Protein AF-A0A968A7W7-F1 (afdb_monomer)

Sequence (86 aa):
QVIRGRAKIDPVVLAAPVGIIAYPNSDDPVDVEIARKTTFGADGSNLWNNSWYMDPMFLGHYPEEGLRAYGKHLPAFPQSDMDTIQ

Solvent-accessible surface area (backbone atoms only — not comparable to full-atom values): 5427 Å² total; per-residue (Å²): 113,67,65,87,73,64,51,97,57,93,75,87,86,85,86,87,79,84,83,50,80,51,74,47,89,49,91,50,70,66,36,43,51,50,18,50,47,62,27,62,29,32,72,54,87,61,87,84,41,35,28,66,70,44,28,32,60,78,70,58,41,67,42,68,55,30,55,63,52,47,43,90,76,55,76,94,74,64,78,68,54,37,73,67,62,96

Nearest PDB structures (foldseek):
  8j3m-assembly1_C  TM=7.576E-01  e=2.640E-03  uncultured bacterium
  8j5m-assembly1_C  TM=7.359E-01  e=2.640E-03  uncultured bacterium
  8j5l-assembly1_A  TM=7.512E-01  e=3.532E-03  uncultured bacterium
  5ayi-assembly1_A  TM=6.380E-01  e=3.284E-03  metagenomes

pLDDT: mean 93.6, std 3.36, range [81.75, 98.38]

Mean predicted aligned error: 3.63 Å

Structure (mmCIF, N/CA/C/O backbone):
data_AF-A0A968A7W7-F1
#
_entry.id   AF-A0A968A7W7-F1
#
loop_
_atom_site.group_PDB
_atom_site.id
_atom_site.type_symbol
_atom_site.label_atom_id
_atom_site.label_alt_id
_atom_site.label_comp_id
_atom_site.label_asym_id
_atom_site.label_entity_id
_atom_site.label_seq_id
_atom_site.pdbx_PDB_ins_code
_atom_site.Cartn_x
_atom_site.Cartn_y
_atom_site.Cartn_z
_atom_site.occupancy
_atom_site.B_iso_or_equiv
_atom_site.auth_seq_id
_atom_site.auth_comp_id
_atom_site.auth_asym_id
_atom_site.auth_atom_id
_atom_site.pdbx_PDB_model_num
ATOM 1 N N . GLN A 1 1 ? -13.897 2.073 14.653 1.00 86.00 1 GLN A N 1
ATOM 2 C CA . GLN A 1 1 ? -12.851 1.053 14.904 1.00 86.00 1 GLN A CA 1
ATOM 3 C C . GLN A 1 1 ? -13.222 0.199 16.128 1.00 86.00 1 GLN A C 1
ATOM 5 O O . GLN A 1 1 ? -13.245 0.722 17.235 1.00 86.00 1 GLN A O 1
ATOM 10 N N . VAL A 1 2 ? -13.575 -1.087 15.960 1.00 93.06 2 VAL A N 1
ATOM 11 C CA . VAL A 1 2 ? -14.102 -1.919 17.072 1.00 93.06 2 VAL A CA 1
ATOM 12 C C . VAL A 1 2 ? -13.013 -2.346 18.056 1.00 93.06 2 VAL A C 1
ATOM 14 O O . VAL A 1 2 ? -13.189 -2.156 19.253 1.00 93.06 2 VAL A O 1
ATOM 17 N N . ILE A 1 3 ? -11.891 -2.882 17.563 1.00 93.88 3 ILE A N 1
ATOM 18 C CA . ILE A 1 3 ? -10.799 -3.370 18.422 1.00 93.88 3 ILE A CA 1
ATOM 19 C C . ILE A 1 3 ? -10.234 -2.216 19.260 1.00 93.88 3 ILE A C 1
ATOM 21 O O . ILE A 1 3 ? -10.244 -2.297 20.482 1.00 93.88 3 ILE A O 1
ATOM 25 N N . ARG A 1 4 ? -9.849 -1.106 18.615 1.00 92.31 4 ARG A N 1
ATOM 26 C CA . ARG A 1 4 ? -9.300 0.085 19.289 1.00 92.31 4 ARG A CA 1
ATOM 27 C C . ARG A 1 4 ? -10.276 0.721 20.294 1.00 92.31 4 ARG A C 1
ATOM 29 O O . ARG A 1 4 ? -9.842 1.207 21.325 1.00 92.31 4 ARG A O 1
ATOM 36 N N . GLY A 1 5 ? -11.584 0.708 20.018 1.00 94.31 5 GLY A N 1
ATOM 37 C CA . GLY A 1 5 ? -12.581 1.388 20.858 1.00 94.31 5 GLY A CA 1
ATOM 38 C C . GLY A 1 5 ? -13.258 0.530 21.932 1.00 94.31 5 GLY A C 1
ATOM 39 O O . GLY A 1 5 ? -13.998 1.074 22.747 1.00 94.31 5 GLY A O 1
ATOM 40 N N . ARG A 1 6 ? -13.104 -0.803 21.904 1.00 96.44 6 ARG A N 1
ATOM 41 C CA . ARG A 1 6 ? -13.861 -1.719 22.785 1.00 96.44 6 ARG A CA 1
ATOM 42 C C . ARG A 1 6 ? -13.043 -2.849 23.409 1.00 96.44 6 ARG A C 1
ATOM 44 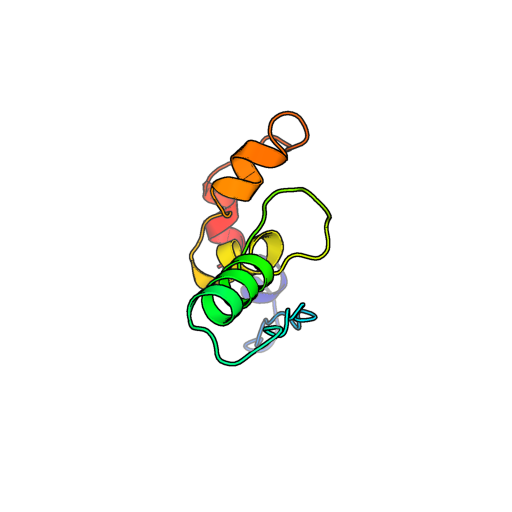O O . ARG A 1 6 ? -13.622 -3.672 24.121 1.00 96.44 6 ARG A O 1
ATOM 51 N N . ALA A 1 7 ? -11.744 -2.949 23.133 1.00 97.06 7 ALA A N 1
ATOM 52 C CA . ALA A 1 7 ? -10.903 -3.940 23.797 1.00 97.06 7 ALA A CA 1
ATOM 53 C C . ALA A 1 7 ? -10.910 -3.726 25.325 1.00 97.06 7 ALA A C 1
ATOM 55 O O . ALA A 1 7 ? -10.969 -2.601 25.809 1.00 97.06 7 ALA A O 1
ATOM 56 N N . LYS A 1 8 ? -10.873 -4.824 26.092 1.00 97.25 8 LYS A N 1
ATOM 57 C CA . LYS A 1 8 ? -10.818 -4.785 27.570 1.00 97.25 8 LYS A CA 1
ATOM 58 C C . LYS A 1 8 ? -9.439 -4.391 28.114 1.00 97.25 8 LYS A C 1
ATOM 60 O O . LYS A 1 8 ? -9.306 -4.137 29.305 1.00 97.25 8 LYS A O 1
ATOM 65 N N . ILE A 1 9 ? -8.435 -4.433 27.249 1.00 96.75 9 ILE A N 1
ATOM 66 C CA . ILE A 1 9 ? -7.045 -4.060 27.493 1.00 96.75 9 ILE A CA 1
ATOM 67 C C . ILE A 1 9 ? -6.628 -3.112 26.379 1.00 96.75 9 ILE A C 1
ATOM 69 O O . ILE A 1 9 ? -7.256 -3.136 25.319 1.00 96.75 9 ILE A O 1
ATOM 73 N N . ASP A 1 10 ? -5.549 -2.367 26.586 1.00 95.38 10 ASP A N 1
ATOM 74 C CA . ASP A 1 10 ? -4.953 -1.544 25.537 1.00 95.38 10 ASP A CA 1
ATOM 75 C C . ASP A 1 10 ? -4.402 -2.455 24.426 1.00 95.38 10 ASP A C 1
ATOM 77 O O . ASP A 1 10 ? -3.434 -3.191 24.652 1.00 95.38 10 ASP A O 1
ATOM 81 N N . PRO A 1 11 ? -5.036 -2.493 23.237 1.00 95.12 11 PRO A N 1
ATOM 82 C CA . PRO A 1 11 ? -4.650 -3.430 22.201 1.00 95.12 11 PRO A CA 1
ATOM 83 C C . PRO A 1 11 ? -3.512 -2.853 21.358 1.00 95.12 11 PRO A C 1
ATOM 85 O O . PRO A 1 11 ? -3.519 -1.678 20.993 1.00 95.12 11 PRO A O 1
ATOM 88 N N . VAL A 1 12 ? -2.589 -3.716 20.939 1.00 94.50 12 VAL A N 1
ATOM 89 C CA . VAL A 1 12 ? -1.636 -3.400 19.870 1.00 94.50 12 VAL A CA 1
ATOM 90 C C . VAL A 1 12 ? -2.208 -3.947 18.561 1.00 94.50 12 VAL A C 1
ATOM 92 O O . VAL A 1 12 ? -2.378 -5.156 18.416 1.00 94.50 12 VAL A O 1
ATOM 95 N N . VAL A 1 13 ? -2.556 -3.060 17.624 1.00 91.81 13 VAL A N 1
ATOM 96 C CA . VAL A 1 13 ? -3.170 -3.418 16.331 1.00 91.81 13 VAL A CA 1
ATOM 97 C C . VAL A 1 13 ? -2.166 -3.166 15.213 1.00 91.81 13 VAL A C 1
ATOM 99 O O . VAL A 1 13 ? -1.673 -2.051 15.072 1.00 91.81 13 VAL A O 1
ATOM 102 N N . LEU A 1 14 ? -1.852 -4.210 14.444 1.00 91.44 14 LEU A N 1
ATOM 103 C CA . LEU A 1 14 ? -0.765 -4.234 13.461 1.00 91.44 14 LEU A CA 1
ATOM 104 C C . LEU A 1 14 ? -1.195 -5.018 12.214 1.00 91.44 14 LEU A C 1
ATOM 106 O O . LEU A 1 14 ? -2.132 -5.816 12.275 1.00 91.44 14 LEU A O 1
ATOM 110 N N . ALA A 1 15 ? -0.453 -4.855 11.119 1.00 92.25 15 ALA A N 1
ATOM 111 C CA . ALA A 1 15 ? -0.513 -5.741 9.959 1.00 92.25 15 ALA A CA 1
ATOM 112 C C . ALA A 1 15 ? 0.834 -6.445 9.747 1.00 92.25 15 ALA A C 1
ATOM 114 O O . ALA A 1 15 ? 1.885 -5.899 10.076 1.00 92.25 15 ALA A O 1
ATOM 115 N N . ALA A 1 16 ? 0.790 -7.649 9.174 1.00 94.50 16 ALA A N 1
ATOM 116 C CA . ALA A 1 16 ? 1.963 -8.435 8.796 1.00 94.50 16 ALA A CA 1
ATOM 117 C C . ALA A 1 16 ? 1.943 -8.685 7.275 1.00 94.50 16 ALA A C 1
ATOM 119 O O . ALA A 1 16 ? 1.466 -9.734 6.836 1.00 94.50 16 ALA A O 1
ATOM 120 N N . PRO A 1 17 ? 2.368 -7.704 6.457 1.00 91.81 17 PRO A N 1
ATOM 121 C CA . PRO A 1 17 ? 2.354 -7.837 5.006 1.00 91.81 17 PRO A CA 1
ATOM 122 C C . PRO A 1 17 ? 3.447 -8.796 4.519 1.00 91.81 17 PRO A C 1
ATOM 124 O O . PRO A 1 17 ? 4.544 -8.855 5.076 1.00 91.81 17 PRO A O 1
ATOM 127 N N . VAL A 1 18 ? 3.160 -9.516 3.433 1.00 92.19 18 VAL A N 1
ATOM 128 C CA . VAL A 1 18 ? 4.194 -10.203 2.649 1.00 92.19 18 VAL A CA 1
ATOM 129 C C . VAL A 1 18 ? 4.856 -9.162 1.750 1.00 92.19 18 VAL A C 1
ATOM 131 O O . VAL A 1 18 ? 4.182 -8.553 0.925 1.00 92.19 18 VAL A O 1
ATOM 134 N N . GLY A 1 19 ? 6.163 -8.954 1.920 1.00 91.38 19 GLY A N 1
ATOM 135 C CA . GLY A 1 19 ? 6.934 -8.019 1.104 1.00 91.38 19 GLY A CA 1
ATOM 136 C C . GLY A 1 19 ? 7.366 -8.643 -0.220 1.00 91.38 19 GLY A C 1
ATOM 137 O O . GLY A 1 19 ? 8.031 -9.679 -0.229 1.00 91.38 19 GLY A O 1
ATOM 138 N N . ILE A 1 20 ? 7.015 -8.001 -1.332 1.00 92.94 20 ILE A N 1
ATOM 139 C CA . ILE A 1 20 ? 7.438 -8.404 -2.678 1.00 92.94 20 ILE A CA 1
ATOM 140 C C . ILE A 1 20 ? 8.688 -7.621 -3.053 1.00 92.94 20 ILE A C 1
ATOM 142 O O . ILE A 1 20 ? 8.674 -6.397 -3.028 1.00 92.94 20 ILE A O 1
ATOM 146 N N . ILE A 1 21 ? 9.783 -8.312 -3.359 1.00 93.75 21 ILE A N 1
ATOM 147 C CA . 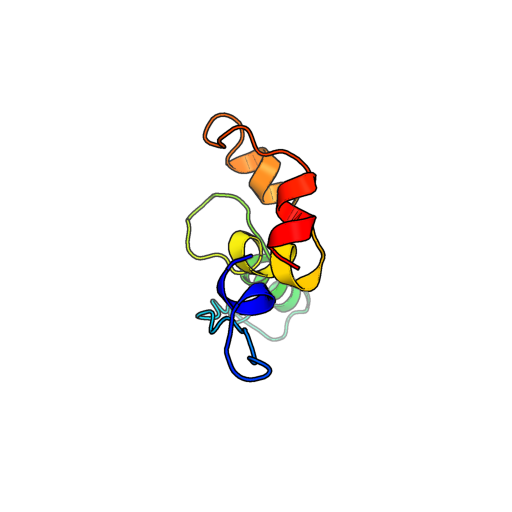ILE A 1 21 ? 11.089 -7.682 -3.578 1.00 93.75 21 ILE A CA 1
ATOM 148 C C . ILE A 1 21 ? 11.579 -8.036 -4.976 1.00 93.75 21 ILE A C 1
ATOM 150 O O . ILE A 1 21 ? 11.599 -9.207 -5.354 1.00 93.75 21 ILE A O 1
ATOM 154 N N . ALA A 1 22 ? 12.006 -7.022 -5.725 1.00 94.19 22 ALA A N 1
ATOM 155 C CA . ALA A 1 22 ? 12.791 -7.205 -6.934 1.00 94.19 22 ALA A CA 1
ATOM 156 C C . ALA A 1 22 ? 14.281 -7.062 -6.606 1.00 94.19 22 ALA A C 1
ATOM 158 O O . ALA A 1 22 ? 14.682 -6.172 -5.857 1.00 94.19 22 ALA A O 1
ATOM 159 N N . TYR A 1 23 ? 15.097 -7.932 -7.195 1.00 96.44 23 TYR A N 1
ATOM 160 C CA . TYR A 1 23 ? 16.551 -7.862 -7.098 1.00 96.44 23 TYR A CA 1
ATOM 161 C C . TYR A 1 23 ? 17.124 -7.258 -8.381 1.00 96.44 23 TYR A C 1
ATOM 163 O O . TYR A 1 23 ? 16.656 -7.613 -9.467 1.00 96.44 23 TYR A O 1
ATOM 171 N N . PRO A 1 24 ? 18.113 -6.354 -8.283 1.00 97.75 24 PRO A N 1
ATOM 172 C CA . PRO A 1 24 ? 18.771 -5.822 -9.462 1.00 97.75 24 PRO A CA 1
ATOM 173 C C . PRO A 1 24 ? 19.572 -6.922 -10.159 1.00 97.75 24 PRO A C 1
ATOM 175 O O . PRO A 1 24 ? 20.112 -7.824 -9.518 1.00 97.75 24 PRO A O 1
ATOM 178 N N . ASN A 1 25 ? 19.637 -6.850 -11.486 1.00 97.56 25 ASN A N 1
ATOM 179 C CA . ASN A 1 25 ? 20.377 -7.817 -12.292 1.00 97.56 25 ASN A CA 1
ATOM 180 C C . ASN A 1 25 ? 21.903 -7.636 -12.166 1.00 97.56 25 ASN A C 1
ATOM 182 O O . ASN A 1 25 ? 22.658 -8.593 -12.328 1.00 97.56 25 ASN A O 1
ATOM 186 N N . SER A 1 26 ? 22.357 -6.421 -11.857 1.00 98.00 26 SER A N 1
ATOM 187 C CA . SER A 1 26 ? 23.758 -6.081 -11.620 1.00 98.00 26 SER A CA 1
ATOM 188 C C . SER A 1 26 ? 23.888 -4.891 -10.660 1.00 98.00 26 SER A C 1
ATOM 190 O O . SER A 1 26 ? 22.886 -4.304 -10.253 1.00 98.00 26 SER A O 1
ATOM 192 N N . ASP A 1 27 ? 25.125 -4.514 -10.329 1.00 97.81 27 ASP A N 1
ATOM 193 C CA . ASP A 1 27 ? 25.427 -3.314 -9.535 1.00 97.81 27 ASP A CA 1
ATOM 194 C C . ASP A 1 27 ? 25.352 -2.007 -10.355 1.00 97.81 27 ASP A C 1
ATOM 196 O O . ASP A 1 27 ? 25.683 -0.934 -9.842 1.00 97.81 27 ASP A O 1
ATOM 200 N N . ASP A 1 28 ? 24.937 -2.064 -11.629 1.00 98.38 28 ASP A N 1
ATOM 201 C CA . ASP A 1 28 ? 24.678 -0.859 -12.416 1.00 98.38 28 ASP A CA 1
ATOM 202 C C . ASP A 1 28 ? 23.587 -0.010 -11.723 1.00 98.38 28 ASP A C 1
ATOM 204 O O . ASP A 1 28 ? 22.513 -0.531 -11.396 1.00 98.38 28 ASP A O 1
ATOM 208 N N . PRO A 1 29 ? 23.809 1.303 -11.508 1.00 98.31 29 PRO A N 1
ATOM 209 C CA . PRO A 1 29 ? 22.812 2.185 -10.902 1.00 98.31 29 PRO A CA 1
ATOM 210 C C . PRO A 1 29 ? 21.433 2.146 -11.577 1.00 98.31 29 PRO A C 1
ATOM 212 O O . PRO A 1 29 ? 20.418 2.359 -10.911 1.00 98.31 29 PRO A O 1
ATOM 215 N N . VAL A 1 30 ? 21.375 1.873 -12.884 1.00 98.31 30 VAL A N 1
ATOM 216 C CA . VAL A 1 30 ? 20.123 1.729 -13.636 1.00 98.31 30 VAL A CA 1
ATOM 217 C C . VAL A 1 30 ? 19.367 0.473 -13.204 1.00 98.31 30 VAL A C 1
ATOM 219 O O . VAL A 1 30 ? 18.167 0.558 -12.936 1.00 98.31 30 VAL A O 1
ATOM 222 N N . ASP A 1 31 ? 20.050 -0.666 -13.074 1.00 98.31 31 ASP A N 1
ATOM 223 C CA . ASP A 1 31 ? 19.442 -1.925 -12.624 1.00 98.31 31 ASP A CA 1
ATOM 224 C C . ASP A 1 31 ? 18.933 -1.806 -11.180 1.00 98.31 31 ASP A C 1
ATOM 226 O O . ASP A 1 31 ? 17.834 -2.274 -10.862 1.00 98.31 31 ASP A O 1
ATOM 230 N N . VAL A 1 32 ? 19.690 -1.118 -10.317 1.00 98.19 32 VAL A N 1
ATOM 231 C CA . VAL A 1 32 ? 19.288 -0.813 -8.934 1.00 98.19 32 VAL A CA 1
ATOM 232 C C . VAL A 1 32 ? 18.021 0.038 -8.898 1.00 98.19 32 VAL A C 1
ATOM 234 O O . VAL A 1 32 ? 17.083 -0.278 -8.162 1.00 98.19 32 VAL A O 1
ATOM 237 N N . GLU A 1 33 ? 17.953 1.097 -9.705 1.00 97.88 33 GLU A N 1
ATOM 238 C CA . GLU A 1 33 ? 16.782 1.973 -9.737 1.00 97.88 33 GLU A CA 1
ATOM 239 C C . GLU A 1 33 ? 15.546 1.265 -10.308 1.00 97.88 33 GLU A C 1
ATOM 241 O O . GLU A 1 33 ? 14.439 1.471 -9.807 1.00 97.88 33 GLU A O 1
ATOM 246 N N . ILE A 1 34 ? 15.712 0.394 -11.307 1.00 96.12 34 ILE A N 1
ATOM 247 C CA . ILE A 1 34 ? 14.618 -0.438 -11.828 1.00 96.12 34 ILE A CA 1
ATOM 248 C C . ILE A 1 34 ? 14.101 -1.375 -10.733 1.00 96.12 34 ILE A C 1
ATOM 250 O O . ILE A 1 34 ? 12.899 -1.400 -10.479 1.00 96.12 34 ILE A O 1
ATOM 254 N N . ALA A 1 35 ? 14.982 -2.095 -10.034 1.00 96.31 35 ALA A N 1
ATOM 255 C CA . ALA A 1 35 ? 14.582 -2.984 -8.943 1.00 96.31 35 ALA A CA 1
ATOM 256 C C . ALA A 1 35 ? 13.868 -2.226 -7.810 1.00 96.31 35 ALA A C 1
ATOM 258 O O . ALA A 1 35 ? 12.847 -2.690 -7.289 1.00 96.31 35 ALA A O 1
ATOM 259 N N . ARG A 1 36 ? 14.350 -1.023 -7.469 1.00 95.31 36 ARG A N 1
ATOM 260 C CA . ARG A 1 36 ? 13.705 -0.144 -6.488 1.00 95.31 36 ARG A CA 1
ATOM 261 C C . ARG A 1 36 ? 12.301 0.256 -6.944 1.00 95.31 36 ARG A C 1
ATOM 263 O O . ARG A 1 36 ? 11.354 0.099 -6.177 1.00 95.31 36 ARG A O 1
ATOM 270 N N . LYS A 1 37 ? 12.145 0.739 -8.180 1.00 93.88 37 LYS A N 1
ATOM 271 C CA . LYS A 1 37 ? 10.833 1.118 -8.731 1.00 93.88 37 LYS A CA 1
ATOM 272 C C . LYS A 1 37 ? 9.872 -0.064 -8.791 1.00 93.88 37 LYS A C 1
ATOM 274 O O . LYS A 1 37 ? 8.722 0.108 -8.427 1.00 93.88 37 LYS A O 1
ATOM 279 N N . THR A 1 38 ? 10.333 -1.254 -9.168 1.00 93.19 38 THR A N 1
ATOM 280 C CA . THR A 1 38 ? 9.494 -2.464 -9.179 1.00 93.19 38 THR A CA 1
ATOM 281 C C . THR A 1 38 ? 9.046 -2.857 -7.769 1.00 93.19 38 THR A C 1
ATOM 283 O O . THR A 1 38 ? 7.892 -3.215 -7.564 1.00 93.19 38 THR A O 1
ATOM 286 N N . THR A 1 39 ? 9.933 -2.752 -6.776 1.00 94.75 39 THR A N 1
ATOM 287 C CA . THR A 1 39 ? 9.625 -3.094 -5.374 1.00 94.75 39 THR A CA 1
ATOM 288 C C . THR A 1 39 ? 8.619 -2.125 -4.735 1.00 94.75 39 THR A C 1
ATOM 290 O O . THR A 1 39 ? 7.795 -2.546 -3.923 1.00 94.75 39 THR A O 1
ATOM 293 N N . PHE A 1 40 ? 8.675 -0.837 -5.087 1.00 93.62 40 PHE A N 1
ATOM 294 C CA . PHE A 1 40 ? 7.835 0.233 -4.516 1.00 93.62 40 PHE A CA 1
ATOM 295 C C . PHE A 1 40 ? 6.830 0.829 -5.518 1.00 93.62 40 PHE A C 1
ATOM 297 O O . PHE A 1 40 ? 6.354 1.947 -5.335 1.00 93.62 40 PHE A O 1
ATOM 304 N N . GLY A 1 41 ? 6.559 0.120 -6.610 1.00 92.75 41 GLY A N 1
ATOM 305 C CA . GLY A 1 41 ? 5.624 0.536 -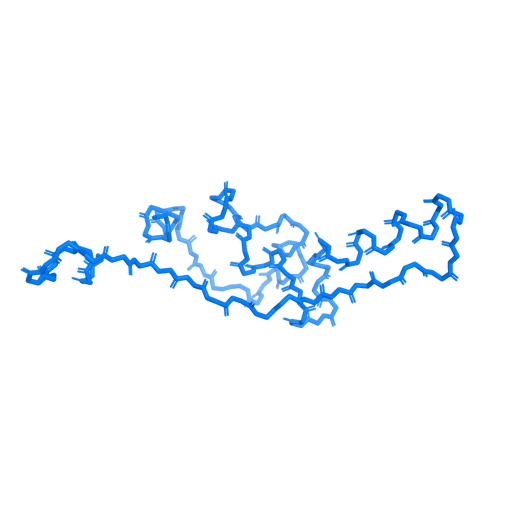7.651 1.00 92.75 41 GLY A CA 1
ATOM 306 C C . GLY A 1 41 ? 4.243 -0.063 -7.430 1.00 92.75 41 GLY A C 1
ATOM 307 O O . GLY A 1 41 ? 4.085 -1.053 -6.715 1.00 92.75 41 GLY A O 1
ATOM 308 N N . ALA A 1 42 ? 3.237 0.525 -8.068 1.00 92.75 42 ALA A N 1
ATOM 309 C CA . ALA A 1 42 ? 1.884 -0.020 -8.114 1.00 92.75 42 ALA A CA 1
ATOM 310 C C . ALA A 1 42 ? 1.262 0.267 -9.487 1.00 92.75 42 ALA A C 1
ATOM 312 O O . ALA A 1 42 ? 0.180 0.835 -9.583 1.00 92.75 42 ALA A O 1
ATOM 313 N N . ASP A 1 43 ? 1.955 -0.136 -10.552 1.00 86.25 43 ASP A N 1
ATOM 314 C CA . ASP A 1 43 ? 1.600 0.116 -11.959 1.00 86.25 43 ASP A CA 1
ATOM 315 C C . ASP A 1 43 ? 0.321 -0.591 -12.446 1.00 86.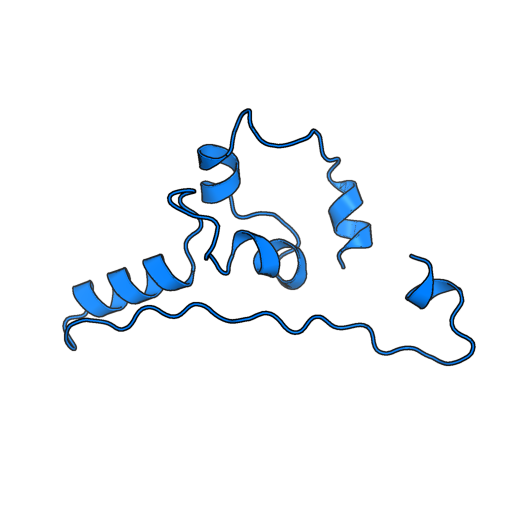25 43 ASP A C 1
ATOM 317 O O . ASP A 1 43 ? -0.101 -0.422 -13.590 1.00 86.25 43 ASP A O 1
ATOM 321 N N . GLY A 1 44 ? -0.308 -1.391 -11.581 1.00 84.25 44 GLY A N 1
ATOM 322 C CA . GLY A 1 44 ? -1.508 -2.166 -11.881 1.00 84.25 44 GLY A CA 1
ATOM 323 C C . GLY A 1 44 ? -1.273 -3.342 -12.829 1.00 84.25 44 GLY A C 1
ATOM 324 O O . GLY A 1 44 ? -2.244 -3.963 -13.260 1.00 84.25 44 GLY A O 1
ATOM 325 N N . SER A 1 45 ? -0.016 -3.693 -13.129 1.00 82.88 45 SER A N 1
ATOM 326 C CA . SER A 1 45 ? 0.321 -4.885 -13.919 1.00 82.88 45 SER A CA 1
ATOM 327 C C . SER A 1 45 ? -0.124 -6.178 -13.229 1.00 82.88 45 SER A C 1
ATOM 329 O O . SER A 1 45 ? -0.449 -7.164 -13.893 1.00 82.88 45 SER A O 1
ATOM 331 N N . ASN A 1 46 ? -0.149 -6.181 -11.892 1.00 84.62 46 ASN A N 1
ATOM 332 C CA . ASN A 1 46 ? -0.615 -7.279 -11.056 1.00 84.62 46 ASN A CA 1
ATOM 333 C C . ASN A 1 46 ? -0.937 -6.801 -9.620 1.00 84.62 46 ASN A C 1
ATOM 335 O O . ASN A 1 46 ? -0.654 -5.668 -9.231 1.00 84.62 46 ASN A O 1
ATOM 339 N N . LEU A 1 47 ? -1.517 -7.696 -8.813 1.00 86.81 47 LEU A N 1
ATOM 340 C CA . LEU A 1 47 ? -1.867 -7.437 -7.407 1.00 86.81 47 LEU A CA 1
ATOM 341 C C . LEU A 1 47 ? -0.711 -7.699 -6.418 1.00 86.81 47 LEU A C 1
ATOM 343 O O . LEU A 1 47 ? -0.864 -7.467 -5.224 1.00 86.81 47 LEU A O 1
ATOM 347 N N . TRP A 1 48 ? 0.438 -8.182 -6.891 1.00 89.88 48 TRP A N 1
ATOM 348 C CA . TRP A 1 48 ? 1.642 -8.455 -6.101 1.00 89.88 48 TRP A CA 1
ATOM 349 C C . TRP A 1 48 ? 2.514 -7.204 -5.990 1.00 89.88 48 TRP A C 1
ATOM 351 O O . TRP A 1 48 ? 3.651 -7.171 -6.456 1.00 89.88 48 TRP A O 1
ATOM 361 N N . ASN A 1 49 ? 1.974 -6.159 -5.374 1.00 92.56 49 ASN A N 1
ATOM 362 C CA . ASN A 1 49 ? 2.688 -4.909 -5.170 1.00 92.56 49 ASN A CA 1
ATOM 363 C C . ASN A 1 49 ? 2.570 -4.449 -3.714 1.00 92.56 49 ASN A C 1
ATOM 365 O O . ASN A 1 49 ? 1.573 -4.690 -3.042 1.00 92.56 49 ASN A O 1
ATOM 369 N N . ASN A 1 50 ? 3.620 -3.805 -3.223 1.00 95.00 50 ASN A N 1
ATOM 370 C CA . ASN A 1 50 ? 3.735 -3.394 -1.828 1.00 95.00 50 ASN A CA 1
ATOM 371 C C . ASN A 1 50 ? 2.930 -2.123 -1.539 1.00 95.00 50 ASN A C 1
ATOM 373 O O . ASN A 1 50 ? 2.183 -2.047 -0.560 1.00 95.00 50 ASN A O 1
ATOM 377 N N . SER A 1 51 ? 3.083 -1.129 -2.413 1.00 95.44 51 SER A N 1
ATOM 378 C CA . SER A 1 51 ? 2.602 0.231 -2.190 1.00 95.44 51 SER A CA 1
ATOM 379 C C . SER A 1 51 ? 1.085 0.333 -2.111 1.00 95.44 51 SER A C 1
ATOM 381 O O . SER A 1 51 ? 0.574 1.094 -1.295 1.00 95.44 51 SER A O 1
ATOM 383 N N . TRP A 1 52 ? 0.329 -0.476 -2.863 1.00 94.75 52 TRP A N 1
ATOM 384 C CA . TRP A 1 52 ? -1.136 -0.432 -2.793 1.00 94.75 52 TRP A CA 1
ATOM 385 C C . TRP A 1 52 ? -1.688 -0.751 -1.400 1.00 94.75 52 TRP A C 1
ATOM 387 O O . TRP A 1 52 ? -2.695 -0.175 -0.988 1.00 94.75 52 TRP A O 1
ATOM 397 N N . TYR A 1 53 ? -1.026 -1.652 -0.671 1.00 93.88 53 TYR A N 1
ATOM 398 C CA . TYR A 1 53 ? -1.468 -2.093 0.651 1.00 93.88 53 TYR A CA 1
ATOM 399 C C . TYR A 1 53 ? -0.794 -1.327 1.789 1.00 93.88 53 TYR A C 1
ATOM 401 O O . TYR A 1 53 ? -1.412 -1.126 2.832 1.00 93.88 53 TYR A O 1
ATOM 409 N N . MET A 1 54 ? 0.461 -0.912 1.607 1.00 95.25 54 MET A N 1
ATOM 410 C CA . MET A 1 54 ? 1.260 -0.310 2.673 1.00 95.25 54 MET A CA 1
ATOM 411 C C . MET A 1 54 ? 1.224 1.222 2.677 1.00 95.25 54 MET A C 1
ATOM 413 O O . MET A 1 54 ? 1.207 1.806 3.759 1.00 95.25 54 MET A O 1
ATOM 417 N N . ASP A 1 55 ? 1.146 1.894 1.526 1.00 95.62 55 ASP A N 1
ATOM 418 C CA . ASP A 1 55 ? 1.154 3.364 1.486 1.00 95.62 55 ASP A CA 1
ATOM 419 C C . ASP A 1 55 ? -0.030 3.985 2.253 1.00 95.62 55 ASP A C 1
ATOM 421 O O . ASP A 1 55 ? 0.201 4.921 3.017 1.00 95.62 55 ASP A O 1
ATOM 425 N N . PRO A 1 56 ? -1.270 3.453 2.204 1.00 95.31 56 PRO A N 1
ATOM 426 C CA . PRO A 1 56 ? -2.353 3.971 3.044 1.00 95.31 56 PRO A CA 1
ATOM 427 C C . PRO A 1 56 ? -2.046 3.894 4.545 1.00 95.31 56 PRO A C 1
ATOM 429 O O . PRO A 1 56 ? -2.431 4.778 5.305 1.00 95.31 56 PRO A O 1
ATOM 432 N N . MET A 1 57 ? -1.324 2.854 4.974 1.00 93.94 57 MET A N 1
ATOM 433 C CA . MET A 1 57 ? -0.968 2.637 6.376 1.00 93.94 57 MET A CA 1
ATOM 434 C C . MET A 1 57 ? 0.162 3.560 6.843 1.00 93.94 57 MET A C 1
ATOM 436 O O . MET A 1 57 ? 0.105 4.070 7.959 1.00 93.94 57 MET A O 1
ATOM 440 N N . PHE A 1 58 ? 1.189 3.766 6.013 1.00 93.25 58 PHE A N 1
ATOM 441 C CA . PHE A 1 58 ? 2.385 4.531 6.392 1.00 93.25 58 PHE A CA 1
ATOM 442 C C . PHE A 1 58 ? 2.341 5.998 5.958 1.00 93.25 58 PHE A C 1
ATOM 444 O O . PHE A 1 58 ? 2.849 6.861 6.669 1.00 93.25 58 PHE A O 1
ATOM 451 N N . LEU A 1 59 ? 1.755 6.277 4.795 1.00 95.12 59 LEU A N 1
ATOM 452 C CA . LEU A 1 59 ? 1.727 7.594 4.150 1.00 95.12 59 LEU A CA 1
ATOM 453 C C . LEU A 1 59 ? 0.340 8.250 4.200 1.00 95.12 59 LEU A C 1
ATOM 455 O O . LEU A 1 59 ? 0.229 9.452 3.979 1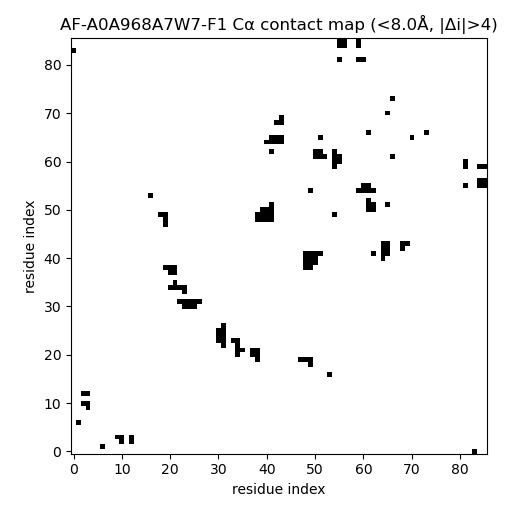.00 95.12 59 LEU A O 1
ATOM 459 N N . GLY A 1 60 ? -0.718 7.489 4.504 1.00 94.94 60 GLY A N 1
ATOM 460 C CA . GLY A 1 60 ? -2.083 8.018 4.617 1.00 94.94 60 GLY A CA 1
ATOM 461 C C . GLY A 1 60 ? -2.761 8.300 3.273 1.00 94.94 60 GLY A C 1
ATOM 462 O O . GLY A 1 60 ? -3.733 9.052 3.217 1.00 94.94 60 GLY A O 1
ATOM 463 N N . HIS A 1 61 ? -2.256 7.725 2.180 1.00 94.88 61 HIS A N 1
ATOM 464 C CA . HIS A 1 61 ? -2.890 7.785 0.867 1.00 94.88 61 HIS A CA 1
ATOM 465 C C . HIS A 1 61 ? -2.524 6.560 0.020 1.00 94.88 61 HIS A C 1
ATOM 467 O O . HIS A 1 61 ? -1.490 5.930 0.222 1.00 94.88 61 HIS A O 1
ATOM 473 N N . TYR A 1 62 ? -3.364 6.233 -0.962 1.00 95.25 62 TYR A N 1
ATOM 474 C CA . TYR A 1 62 ? -3.022 5.240 -1.983 1.00 95.25 62 TYR A CA 1
ATOM 475 C C . TYR A 1 62 ? -1.942 5.782 -2.937 1.00 95.25 62 TYR A C 1
ATOM 477 O O . TYR A 1 62 ? -1.863 7.001 -3.139 1.00 95.25 62 TYR A O 1
ATOM 485 N N . PRO A 1 63 ? -1.129 4.914 -3.565 1.00 95.25 63 PRO A N 1
ATOM 486 C CA . PRO A 1 63 ? -0.158 5.348 -4.561 1.00 95.25 63 PRO A CA 1
ATOM 487 C C . PRO A 1 63 ? -0.881 5.911 -5.789 1.00 95.25 63 PRO A C 1
ATOM 489 O O . PRO A 1 63 ? -1.774 5.269 -6.350 1.00 95.25 63 PRO A O 1
ATOM 492 N N . GLU A 1 64 ? -0.478 7.098 -6.248 1.00 95.00 64 GLU A N 1
ATOM 493 C CA . GLU A 1 64 ? -1.126 7.747 -7.395 1.00 95.00 64 GLU A CA 1
ATOM 494 C C . GLU A 1 64 ? -1.063 6.905 -8.673 1.00 95.00 64 GLU A C 1
ATOM 496 O O . GLU A 1 64 ? -1.984 6.924 -9.489 1.00 95.00 64 GLU A O 1
ATOM 501 N N . GLU A 1 65 ? 0.041 6.180 -8.861 1.00 94.12 65 GLU A N 1
ATOM 502 C CA . GLU A 1 65 ? 0.219 5.268 -9.986 1.00 94.12 65 GLU A CA 1
ATOM 503 C C . GLU A 1 65 ? -0.866 4.187 -9.997 1.00 94.12 65 GLU A C 1
ATOM 505 O O . GLU A 1 65 ? -1.536 4.016 -11.015 1.00 94.12 65 GLU A O 1
ATOM 510 N N . GLY A 1 66 ? -1.124 3.558 -8.847 1.00 94.38 66 GLY A N 1
ATOM 511 C CA . GLY A 1 66 ? -2.183 2.562 -8.702 1.00 94.38 66 GLY A CA 1
ATOM 512 C C . GLY A 1 66 ? -3.568 3.161 -8.907 1.00 94.38 66 GLY A C 1
ATOM 513 O O . GLY A 1 66 ? -4.397 2.577 -9.602 1.00 94.38 66 GLY A O 1
ATOM 514 N N . LEU A 1 67 ? -3.815 4.366 -8.384 1.00 94.62 67 LEU A N 1
ATOM 515 C CA . LEU A 1 67 ? -5.085 5.064 -8.605 1.00 94.62 67 LEU A CA 1
ATOM 516 C C . LEU A 1 67 ? -5.360 5.281 -10.100 1.00 94.62 67 LEU A C 1
ATOM 518 O O . LEU A 1 67 ? -6.478 5.046 -10.562 1.00 94.62 67 LEU A O 1
ATOM 522 N N . ARG A 1 68 ? -4.334 5.672 -10.867 1.00 94.75 68 ARG A N 1
ATOM 523 C CA . ARG A 1 68 ? -4.426 5.808 -12.328 1.00 94.75 68 ARG A CA 1
ATOM 524 C C . ARG A 1 68 ? -4.614 4.459 -13.022 1.00 94.75 68 ARG A C 1
ATOM 526 O O . ARG A 1 68 ? -5.445 4.369 -13.922 1.00 94.75 68 ARG A O 1
ATOM 533 N N . ALA A 1 69 ? -3.867 3.433 -12.614 1.00 93.50 69 ALA A N 1
ATOM 534 C CA . ALA A 1 69 ? -3.874 2.125 -13.262 1.00 93.50 69 ALA A CA 1
ATOM 535 C C . ALA A 1 69 ? -5.194 1.364 -13.058 1.00 93.50 69 ALA A C 1
ATOM 537 O O . ALA A 1 69 ? -5.775 0.857 -14.018 1.00 93.50 69 ALA A O 1
ATOM 538 N N . TYR A 1 70 ? -5.709 1.319 -11.827 1.00 91.62 70 TYR A N 1
ATOM 539 C CA . TYR A 1 70 ? -6.969 0.637 -11.528 1.00 91.62 70 TYR A CA 1
ATOM 540 C C . TYR A 1 70 ? -8.184 1.456 -11.970 1.00 91.62 70 TYR A C 1
ATOM 542 O O . TYR A 1 70 ? -9.178 0.880 -12.419 1.0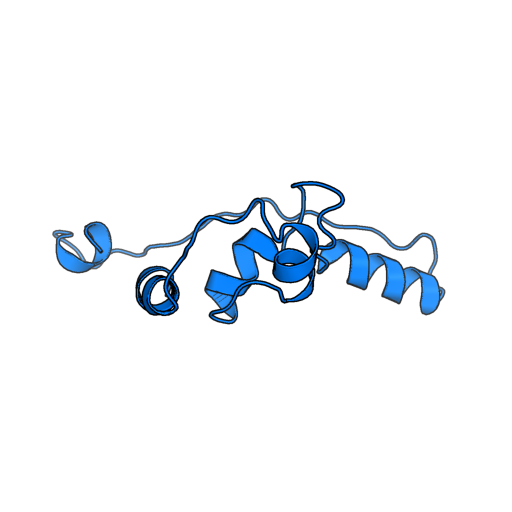0 91.62 70 TYR A O 1
ATOM 550 N N . GLY A 1 71 ? -8.108 2.789 -11.890 1.00 92.00 71 GLY A N 1
ATOM 551 C CA . GLY A 1 71 ? -9.086 3.720 -12.452 1.00 92.00 71 GLY A CA 1
ATOM 552 C C . GLY A 1 71 ? -10.538 3.311 -12.186 1.00 92.00 71 GLY A C 1
ATOM 553 O O . GLY A 1 71 ? -10.988 3.251 -11.046 1.00 92.00 71 GLY A O 1
ATOM 554 N N . LYS A 1 72 ? -11.274 2.977 -13.254 1.00 94.19 72 LYS A N 1
ATOM 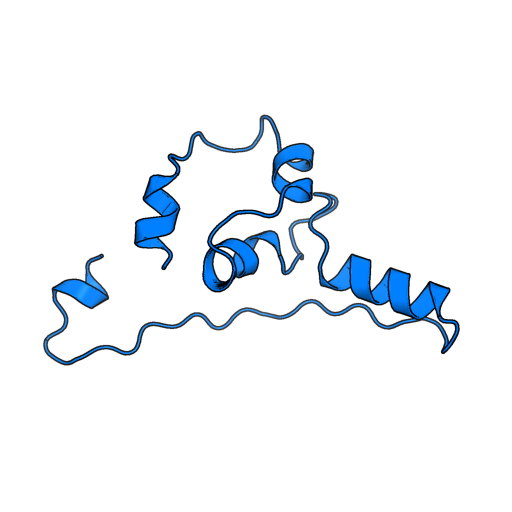555 C CA . LYS A 1 72 ? -12.701 2.597 -13.204 1.00 94.19 72 LYS A CA 1
ATOM 556 C C . LYS A 1 72 ? -13.015 1.329 -12.395 1.00 94.19 72 LYS A C 1
ATOM 558 O O . LYS A 1 72 ? -14.185 1.046 -12.161 1.00 94.19 72 LYS A O 1
ATOM 563 N N . HIS A 1 73 ? -12.008 0.530 -12.053 1.00 92.12 73 HIS A N 1
ATOM 564 C CA . HIS A 1 73 ? -12.171 -0.685 -11.255 1.00 92.12 73 HIS A CA 1
ATOM 565 C C . HIS A 1 73 ? -12.178 -0.401 -9.750 1.00 92.12 73 HIS A C 1
ATOM 567 O O . HIS A 1 73 ? -12.485 -1.298 -8.966 1.00 92.12 73 HIS A O 1
ATOM 573 N N . LEU A 1 74 ? -11.853 0.828 -9.346 1.00 92.31 74 LEU A N 1
ATOM 574 C CA . LEU A 1 74 ? -11.886 1.235 -7.952 1.00 92.31 74 LEU A CA 1
ATOM 575 C C . LEU A 1 74 ? -13.324 1.498 -7.496 1.00 92.31 74 LEU A C 1
ATOM 577 O O . LEU A 1 74 ? -14.096 2.128 -8.227 1.00 92.31 74 LEU A O 1
ATOM 581 N N . PRO A 1 75 ? -13.698 1.056 -6.282 1.00 93.69 75 PRO A N 1
ATOM 582 C CA . PRO A 1 75 ? -14.920 1.537 -5.663 1.00 93.69 75 PRO A CA 1
ATOM 583 C C . PRO A 1 75 ? -14.787 3.035 -5.361 1.00 93.69 75 PRO A C 1
ATOM 585 O O . PRO A 1 75 ? -13.685 3.574 -5.266 1.00 93.69 75 PRO A O 1
ATOM 588 N N . ALA A 1 76 ? -15.915 3.708 -5.151 1.00 93.19 76 ALA A N 1
ATOM 589 C CA . ALA A 1 76 ? -15.878 5.013 -4.509 1.00 93.19 76 ALA A CA 1
ATOM 590 C C . ALA A 1 76 ? -15.452 4.829 -3.045 1.00 93.19 76 ALA A C 1
ATOM 592 O O . ALA A 1 76 ? -16.090 4.069 -2.315 1.00 93.19 76 ALA A O 1
ATOM 593 N N . PHE A 1 77 ? -14.402 5.528 -2.625 1.00 92.56 77 PHE A N 1
ATOM 594 C CA . PHE A 1 77 ? -13.956 5.580 -1.235 1.00 92.56 77 PHE A CA 1
ATOM 595 C C . PHE A 1 77 ? -13.784 7.048 -0.818 1.00 92.56 77 PHE A C 1
ATOM 5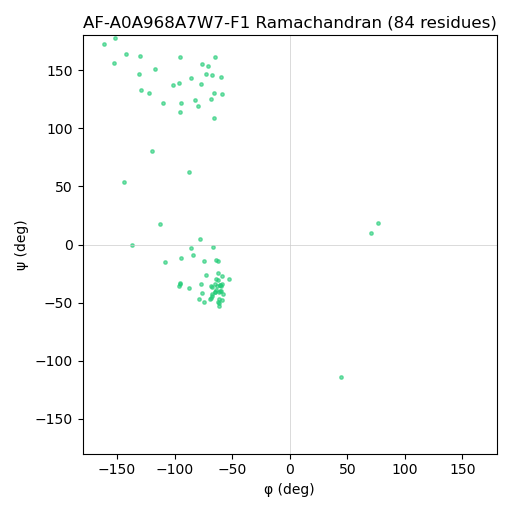97 O O . PHE A 1 77 ? -13.229 7.845 -1.582 1.00 92.56 77 PHE A O 1
ATOM 604 N N . PRO A 1 78 ? -14.301 7.458 0.350 1.00 92.25 78 PRO A N 1
ATOM 605 C CA . PRO A 1 78 ? -14.078 8.799 0.864 1.00 92.25 78 PRO A CA 1
ATOM 606 C C . PRO A 1 78 ? -12.667 8.925 1.448 1.00 92.25 78 PRO A C 1
ATOM 608 O O . PRO A 1 78 ? -12.086 7.961 1.940 1.00 92.25 78 PRO A O 1
ATOM 611 N N . GLN A 1 79 ? -12.141 10.151 1.491 1.00 89.06 79 GLN A N 1
ATOM 612 C CA . GLN A 1 79 ? -10.855 10.424 2.145 1.00 89.06 79 GLN A CA 1
ATOM 613 C C . GLN A 1 79 ? -10.859 10.025 3.635 1.00 89.06 79 GLN A C 1
ATOM 615 O O . GLN A 1 79 ? -9.818 9.655 4.169 1.00 89.06 79 GLN A O 1
ATOM 620 N N . SER A 1 80 ? -12.030 10.035 4.286 1.00 93.56 80 SER A N 1
ATOM 621 C CA . SER A 1 80 ? -12.213 9.640 5.691 1.00 93.56 80 SER A CA 1
ATOM 622 C C . SER A 1 80 ? -11.908 8.166 5.979 1.00 93.56 80 SER A C 1
ATOM 624 O O . SER A 1 80 ? -11.793 7.779 7.140 1.00 93.56 80 SER A O 1
ATOM 626 N N . ASP A 1 81 ? -11.771 7.319 4.955 1.00 94.75 81 ASP A N 1
ATOM 627 C CA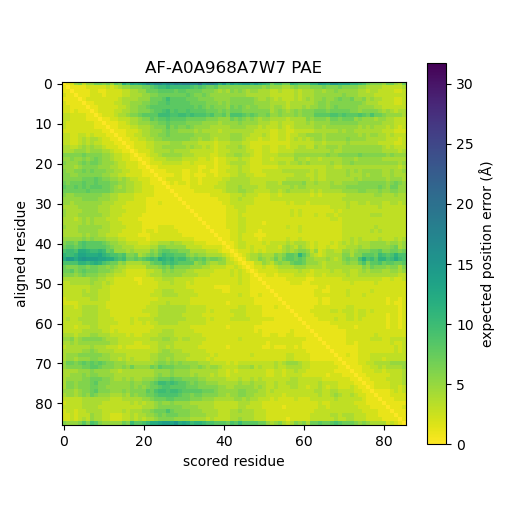 . ASP A 1 81 ? -11.311 5.944 5.162 1.00 94.75 81 ASP A CA 1
ATOM 628 C C . ASP A 1 81 ? -9.870 5.921 5.695 1.00 94.75 81 ASP A C 1
ATOM 630 O O . ASP A 1 81 ? -9.525 5.050 6.497 1.00 94.75 81 ASP A O 1
ATOM 634 N N . MET A 1 82 ? -9.052 6.923 5.346 1.00 94.50 82 MET A N 1
ATOM 635 C CA . MET A 1 82 ? -7.687 7.059 5.865 1.00 94.50 82 MET A CA 1
ATOM 636 C C . MET A 1 82 ? -7.677 7.283 7.380 1.00 94.50 82 MET A C 1
ATOM 638 O O . MET A 1 82 ? -6.854 6.680 8.064 1.00 94.50 82 MET A O 1
ATOM 642 N N . ASP A 1 83 ? -8.658 8.012 7.924 1.00 91.75 83 ASP A N 1
ATOM 643 C CA . ASP A 1 83 ? -8.825 8.194 9.375 1.00 91.75 83 ASP A CA 1
ATOM 644 C C . ASP A 1 83 ? -9.094 6.862 10.099 1.00 91.75 83 ASP A C 1
ATOM 646 O O . ASP A 1 83 ? -8.862 6.723 11.299 1.00 91.75 83 ASP A O 1
ATOM 650 N N . THR A 1 84 ? -9.630 5.870 9.378 1.00 91.81 84 THR A N 1
ATOM 651 C CA . THR A 1 84 ? -9.874 4.529 9.918 1.00 91.81 84 THR A CA 1
ATOM 652 C C . THR A 1 84 ? -8.653 3.623 9.784 1.00 91.81 84 THR A C 1
ATOM 654 O O . THR A 1 84 ? -8.424 2.804 10.683 1.00 91.81 84 THR A O 1
ATOM 657 N N . ILE A 1 85 ? -7.919 3.734 8.672 1.00 92.81 85 ILE A N 1
ATOM 658 C CA . ILE A 1 85 ? -6.719 2.937 8.383 1.00 92.81 85 ILE A CA 1
ATOM 659 C C . ILE A 1 85 ? -5.585 3.306 9.348 1.00 92.81 85 ILE A C 1
ATOM 661 O O . ILE A 1 85 ? -4.948 2.396 9.889 1.00 92.81 85 ILE A O 1
ATOM 665 N N . GLN A 1 86 ? -5.389 4.602 9.618 1.00 81.75 86 GLN A N 1
ATOM 666 C CA . GLN A 1 86 ? -4.459 5.079 10.649 1.00 81.75 86 GLN A CA 1
ATOM 667 C C . GLN A 1 86 ? -4.922 4.668 12.063 1.00 81.75 86 GLN A C 1
ATOM 669 O O . GLN A 1 86 ? -4.047 4.280 12.869 1.00 81.75 86 GLN A O 1
#

Foldseek 3Di:
DPCCPPPPDRDDDDDDDDQDFFDFPDPPPVSVVVRVCQRADQQVPDPRHDQQPCCLQVVVDGDVNNCVNCPVVDDDDDSCVSVVSD

Radius of gyration: 16.38 Å; Cα contacts (8 Å, |Δi|>4): 79; chains: 1; bounding box: 41×21×42 Å

Secondary structure (DSSP, 8-state):
-HHHHH-SS-------PPPP-PPPSSS-HHHHHHHHHHHT---SS-S--SHHHHHHHHTSS--HHHHHHHGGGSPP--TTHHHHH-